Protein AF-A0A1V0TYU1-F1 (afdb_monomer_lite)

Organism: NCBI:txid553510

Sequence (142 aa):
MLHVAHNIASERFDHWNRITGITTAMLSAVVGTTLFASLSASGLTGVRVVAGASSLLTAALSAGQLVWNYPELASRHRAAAVRYATLRRQVELRLANRDQVTETDVDVTSSEWEEIEQSAPQLPIGVRRRARKEITSVPLRA

InterPro domains:
  IPR059224 SLATT domain-containing [NF033632] (2-136)

Structure (mmCIF, N/CA/C/O backbone):
data_AF-A0A1V0TYU1-F1
#
_entry.id   AF-A0A1V0TYU1-F1
#
loop_
_atom_site.group_PDB
_atom_site.id
_atom_site.type_symbol
_atom_site.label_atom_id
_atom_site.label_alt_id
_atom_site.label_comp_id
_atom_site.label_asym_id
_atom_site.label_entity_id
_atom_site.label_seq_id
_atom_site.pdbx_PDB_ins_code
_atom_site.Cartn_x
_atom_site.Cartn_y
_atom_site.Cartn_z
_atom_site.occupancy
_atom_site.B_iso_or_equiv
_atom_site.auth_seq_id
_atom_site.auth_comp_id
_atom_site.auth_asym_id
_atom_site.auth_atom_id
_atom_site.pdbx_PDB_model_num
ATOM 1 N N . MET A 1 1 ? -15.225 -1.863 6.728 1.00 58.78 1 MET A N 1
ATOM 2 C CA . MET A 1 1 ? -14.946 -1.679 5.280 1.00 58.78 1 MET A CA 1
ATOM 3 C C . MET A 1 1 ? -13.522 -1.206 4.993 1.00 58.78 1 MET A C 1
ATOM 5 O O . MET A 1 1 ? -12.909 -1.710 4.059 1.00 58.78 1 MET A O 1
ATOM 9 N N . LEU A 1 2 ? -12.994 -0.264 5.782 1.00 67.56 2 LEU A N 1
ATOM 10 C CA . LEU A 1 2 ? -11.694 0.379 5.546 1.00 67.56 2 LEU A CA 1
ATOM 11 C C . LEU A 1 2 ? -10.512 -0.602 5.522 1.00 67.56 2 LEU A C 1
ATOM 13 O O . LEU A 1 2 ? -9.686 -0.530 4.624 1.00 67.56 2 LEU A O 1
ATOM 17 N N . HIS A 1 3 ? -10.502 -1.609 6.391 1.00 67.94 3 HIS A N 1
ATOM 18 C CA . HIS A 1 3 ? -9.529 -2.706 6.340 1.00 67.94 3 HIS A CA 1
ATOM 19 C C . HIS A 1 3 ? -9.318 -3.382 5.013 1.00 67.94 3 HIS A C 1
ATOM 21 O O . HIS A 1 3 ? -8.189 -3.564 4.576 1.00 67.94 3 HIS A O 1
ATOM 27 N N . VAL A 1 4 ? -10.428 -3.820 4.426 1.00 74.00 4 VAL A N 1
ATOM 28 C CA . VAL A 1 4 ? -10.417 -4.589 3.194 1.00 74.00 4 VAL A CA 1
ATOM 29 C C . VAL A 1 4 ? -9.882 -3.681 2.092 1.00 74.00 4 VAL A C 1
ATOM 31 O O . VAL A 1 4 ? -9.035 -4.093 1.312 1.00 74.00 4 VAL A O 1
ATOM 34 N N . ALA A 1 5 ? -10.261 -2.398 2.108 1.00 71.94 5 ALA A N 1
ATOM 35 C CA . ALA A 1 5 ? -9.707 -1.401 1.201 1.00 71.94 5 ALA A CA 1
ATOM 36 C C . ALA A 1 5 ? -8.196 -1.179 1.393 1.00 71.94 5 ALA A C 1
ATOM 38 O O . ALA A 1 5 ? -7.472 -1.152 0.400 1.00 71.94 5 ALA A O 1
ATOM 39 N N . HIS A 1 6 ? -7.704 -1.063 2.629 1.00 70.12 6 HIS A N 1
ATOM 40 C CA . HIS A 1 6 ? -6.272 -0.916 2.900 1.00 70.12 6 HIS A CA 1
ATOM 41 C C . HIS A 1 6 ? -5.472 -2.183 2.550 1.00 70.12 6 HIS A C 1
ATOM 43 O O . HIS A 1 6 ? -4.381 -2.056 2.001 1.00 70.12 6 HIS A O 1
ATOM 49 N N . ASN A 1 7 ? -6.023 -3.384 2.756 1.00 71.06 7 ASN A N 1
ATOM 50 C CA . ASN A 1 7 ? -5.371 -4.639 2.366 1.00 71.06 7 ASN A CA 1
ATOM 51 C C . ASN A 1 7 ? -5.284 -4.793 0.834 1.00 71.06 7 ASN A C 1
ATOM 53 O O . ASN A 1 7 ? -4.219 -5.072 0.286 1.00 71.06 7 ASN A O 1
ATOM 57 N N . ILE A 1 8 ? -6.375 -4.496 0.116 1.00 75.62 8 ILE A N 1
ATOM 58 C CA . ILE A 1 8 ? -6.379 -4.479 -1.358 1.00 75.62 8 ILE A CA 1
ATOM 59 C C . ILE A 1 8 ? -5.405 -3.417 -1.892 1.00 75.62 8 ILE A C 1
ATOM 61 O O . ILE A 1 8 ? -4.741 -3.637 -2.908 1.00 75.62 8 ILE A O 1
ATOM 65 N N . ALA A 1 9 ? -5.314 -2.252 -1.236 1.00 73.75 9 ALA A N 1
ATOM 66 C CA . ALA A 1 9 ? -4.346 -1.220 -1.601 1.00 73.75 9 ALA A CA 1
ATOM 67 C C . ALA A 1 9 ? -2.909 -1.724 -1.420 1.00 73.75 9 ALA A C 1
ATOM 69 O O . ALA A 1 9 ? -2.111 -1.582 -2.348 1.00 73.75 9 ALA A O 1
ATOM 70 N N . SER A 1 10 ? -2.589 -2.347 -0.278 1.00 73.25 10 SER A N 1
ATOM 71 C CA . SER A 1 10 ? -1.242 -2.863 -0.019 1.00 73.25 10 SER A CA 1
ATOM 72 C C . SER A 1 10 ? -0.835 -3.938 -1.020 1.00 73.25 10 SER A C 1
ATOM 74 O O . SER A 1 10 ? 0.252 -3.849 -1.577 1.00 73.25 10 SER A O 1
ATOM 76 N N . GLU A 1 11 ? -1.718 -4.891 -1.331 1.00 74.19 11 GLU A N 1
ATOM 77 C CA . GLU A 1 11 ? -1.430 -5.947 -2.313 1.00 74.19 11 GLU A CA 1
ATOM 78 C C . GLU A 1 11 ? -1.197 -5.373 -3.713 1.00 74.19 11 GLU A C 1
ATOM 80 O O . GLU A 1 11 ? -0.317 -5.816 -4.449 1.00 74.19 11 GLU A O 1
ATOM 85 N N . ARG A 1 12 ? -1.963 -4.343 -4.088 1.00 73.38 12 ARG A N 1
ATOM 86 C CA . ARG A 1 12 ? -1.808 -3.691 -5.387 1.00 73.38 12 ARG A CA 1
ATOM 87 C C . ARG A 1 12 ? -0.488 -2.935 -5.488 1.00 73.38 12 ARG A C 1
ATOM 89 O O . ARG A 1 12 ? 0.180 -3.062 -6.510 1.00 73.38 12 ARG A O 1
ATOM 96 N N . PHE A 1 13 ? -0.114 -2.156 -4.476 1.00 73.50 13 PHE A N 1
ATOM 97 C CA . PHE A 1 13 ? 1.161 -1.434 -4.493 1.00 73.50 13 PHE A CA 1
ATOM 98 C C . PHE A 1 13 ? 2.364 -2.375 -4.387 1.00 73.50 13 PHE A C 1
ATOM 100 O O . PHE A 1 13 ? 3.351 -2.147 -5.081 1.00 73.50 13 PHE A O 1
ATOM 107 N N . ASP A 1 14 ? 2.260 -3.471 -3.633 1.00 69.62 14 ASP A N 1
ATOM 108 C CA . ASP A 1 14 ? 3.288 -4.517 -3.590 1.00 69.62 14 ASP A CA 1
ATOM 109 C C . ASP A 1 14 ? 3.461 -5.207 -4.955 1.00 69.62 14 ASP A C 1
ATOM 111 O O . ASP A 1 14 ? 4.575 -5.398 -5.443 1.00 69.62 14 ASP A O 1
ATOM 115 N N . HIS A 1 15 ? 2.354 -5.481 -5.650 1.00 70.62 15 HIS A N 1
ATOM 116 C CA . HIS A 1 15 ? 2.391 -6.018 -7.007 1.00 70.62 15 HIS A CA 1
ATOM 117 C C . HIS A 1 15 ? 3.079 -5.061 -7.994 1.00 70.62 15 HIS A C 1
ATOM 119 O O . HIS A 1 15 ? 3.921 -5.493 -8.782 1.00 70.62 15 HIS A O 1
ATOM 125 N N . TRP A 1 16 ? 2.775 -3.760 -7.929 1.00 73.38 16 TRP A N 1
ATOM 126 C CA . TRP A 1 16 ? 3.446 -2.747 -8.752 1.00 73.38 16 TRP A CA 1
ATOM 127 C C . TRP A 1 16 ? 4.925 -2.594 -8.402 1.00 73.38 16 TRP A C 1
ATOM 129 O O . TRP A 1 16 ? 5.748 -2.506 -9.313 1.00 73.38 16 TRP A O 1
ATOM 139 N N . ASN A 1 17 ? 5.287 -2.631 -7.119 1.00 70.19 17 ASN A N 1
ATOM 140 C CA . ASN A 1 17 ? 6.681 -2.651 -6.683 1.00 70.19 17 ASN A CA 1
ATOM 141 C C . ASN A 1 17 ? 7.433 -3.845 -7.287 1.00 70.19 17 ASN A C 1
ATOM 143 O O . ASN A 1 17 ? 8.504 -3.691 -7.867 1.00 70.19 17 ASN A O 1
ATOM 147 N N . ARG A 1 18 ? 6.838 -5.041 -7.225 1.00 65.25 18 ARG A N 1
ATOM 148 C CA . ARG A 1 18 ? 7.456 -6.256 -7.761 1.00 65.25 18 ARG A CA 1
ATOM 149 C C . ARG A 1 18 ? 7.585 -6.214 -9.283 1.00 65.25 18 ARG A C 1
AT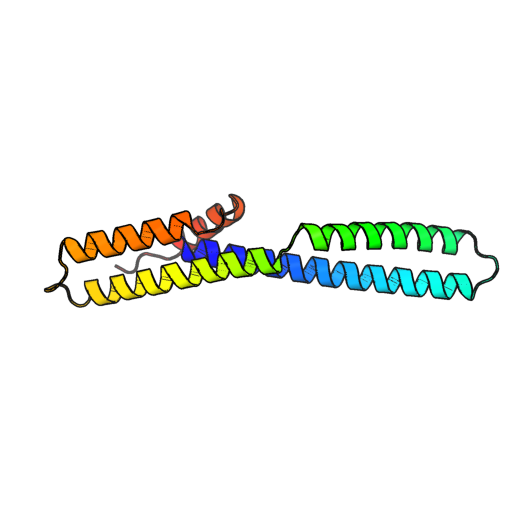OM 151 O O . ARG A 1 18 ? 8.634 -6.571 -9.807 1.00 65.25 18 ARG A O 1
ATOM 158 N N . ILE A 1 19 ? 6.553 -5.752 -9.993 1.00 73.50 19 ILE A N 1
ATOM 159 C CA . ILE A 1 19 ? 6.590 -5.615 -11.457 1.00 73.50 19 ILE A CA 1
ATOM 160 C C . ILE A 1 19 ? 7.643 -4.599 -11.878 1.00 73.50 19 ILE A C 1
ATOM 162 O O . ILE A 1 19 ? 8.459 -4.901 -12.746 1.00 73.50 19 ILE A O 1
ATOM 166 N N . THR A 1 20 ? 7.641 -3.409 -11.278 1.00 74.06 20 THR A N 1
ATOM 167 C CA . THR A 1 20 ? 8.613 -2.365 -11.624 1.00 74.06 20 THR A CA 1
ATOM 168 C C . THR A 1 20 ? 10.029 -2.828 -11.295 1.00 74.06 20 THR A C 1
ATOM 170 O O . THR A 1 20 ? 10.903 -2.711 -12.145 1.00 74.06 20 THR A O 1
ATOM 173 N N . GLY A 1 21 ? 10.241 -3.456 -10.133 1.00 66.56 21 GLY A N 1
ATOM 174 C CA . GLY A 1 21 ? 11.505 -4.089 -9.741 1.00 66.56 21 GLY A CA 1
ATOM 175 C C . GLY A 1 21 ? 12.026 -5.089 -10.774 1.00 66.56 21 GLY A C 1
ATOM 176 O O . GLY A 1 21 ? 13.144 -4.945 -11.266 1.00 66.56 21 GLY A O 1
ATOM 177 N N . ILE A 1 22 ? 11.196 -6.067 -11.153 1.00 67.25 22 ILE A N 1
ATOM 178 C CA . ILE A 1 22 ? 11.551 -7.091 -12.150 1.00 67.25 22 ILE A CA 1
ATOM 179 C C . ILE A 1 22 ? 11.814 -6.456 -13.522 1.00 67.25 22 ILE A C 1
ATOM 181 O O . ILE A 1 22 ? 12.778 -6.818 -14.192 1.00 67.25 22 ILE A O 1
ATOM 185 N N . THR A 1 23 ? 10.994 -5.488 -13.932 1.00 71.31 23 THR A N 1
ATOM 186 C CA . THR A 1 23 ? 11.117 -4.824 -15.239 1.00 71.31 23 THR A CA 1
ATOM 187 C C . THR A 1 23 ? 12.419 -4.033 -15.334 1.00 71.31 23 THR A C 1
ATOM 189 O O . THR A 1 23 ? 13.149 -4.175 -16.314 1.00 71.31 23 THR A O 1
ATOM 192 N N . THR A 1 24 ? 12.765 -3.262 -14.300 1.00 73.44 24 THR A N 1
ATOM 193 C CA . THR A 1 24 ? 14.036 -2.530 -14.259 1.00 73.44 24 THR A CA 1
ATOM 194 C C . THR A 1 24 ? 15.234 -3.475 -14.214 1.00 73.44 24 THR A C 1
ATOM 196 O O . THR A 1 24 ? 16.235 -3.210 -14.881 1.00 73.44 24 THR A O 1
ATOM 199 N N . ALA A 1 25 ? 15.145 -4.598 -13.491 1.00 66.88 25 ALA A N 1
ATOM 200 C CA . ALA A 1 25 ? 16.205 -5.605 -13.466 1.00 66.88 25 ALA A CA 1
ATOM 201 C C . ALA A 1 25 ? 16.413 -6.254 -14.847 1.00 66.88 25 ALA A C 1
ATOM 203 O O . ALA A 1 25 ? 17.551 -6.358 -15.305 1.00 66.88 25 ALA A O 1
ATOM 204 N N . MET A 1 26 ? 15.332 -6.618 -15.550 1.00 69.31 26 MET A N 1
ATOM 205 C CA . MET A 1 26 ? 15.420 -7.144 -16.918 1.00 69.31 26 MET A CA 1
ATOM 206 C C . MET A 1 26 ? 16.009 -6.118 -17.887 1.00 69.31 26 MET A C 1
ATOM 208 O O . MET A 1 26 ? 16.926 -6.449 -18.634 1.00 69.31 26 MET A O 1
ATOM 212 N N . LEU A 1 27 ? 15.529 -4.872 -17.866 1.00 71.19 27 LEU A N 1
ATOM 213 C CA . LEU A 1 27 ? 16.049 -3.812 -18.733 1.00 71.19 27 LEU A CA 1
ATOM 214 C C . LEU A 1 27 ? 17.522 -3.504 -18.431 1.00 71.19 27 LEU A C 1
ATOM 216 O O . LEU A 1 27 ? 18.311 -3.342 -19.358 1.00 71.19 27 LEU A O 1
ATOM 220 N N . SER A 1 28 ? 17.931 -3.509 -17.159 1.00 66.62 28 SER A N 1
ATOM 221 C CA . SER A 1 28 ? 19.340 -3.364 -16.767 1.00 66.62 28 SER A CA 1
ATOM 222 C C . SER A 1 28 ? 20.206 -4.507 -17.290 1.00 66.62 28 SER A C 1
ATOM 224 O O . SER A 1 28 ? 21.298 -4.252 -17.793 1.00 66.62 28 SER A O 1
ATOM 226 N N . ALA A 1 29 ? 19.718 -5.750 -17.221 1.00 66.31 29 ALA A N 1
ATOM 227 C CA . ALA A 1 29 ? 20.422 -6.906 -17.767 1.00 66.31 29 ALA A CA 1
ATOM 228 C C . ALA A 1 29 ? 20.572 -6.798 -19.292 1.00 66.31 29 ALA A C 1
ATOM 230 O O . ALA A 1 29 ? 21.683 -6.918 -19.799 1.00 66.31 29 ALA A O 1
ATOM 231 N N . VAL A 1 30 ? 19.492 -6.471 -20.014 1.00 68.12 30 VAL A N 1
ATOM 232 C CA . VAL A 1 30 ? 19.525 -6.256 -21.472 1.00 68.12 30 VAL A CA 1
ATOM 233 C C . VAL A 1 30 ? 20.517 -5.153 -21.837 1.00 68.12 30 VAL A C 1
ATOM 235 O O . VAL A 1 30 ? 21.345 -5.336 -22.728 1.00 68.12 30 VAL A O 1
ATOM 238 N N . VAL A 1 31 ? 20.491 -4.028 -21.123 1.00 73.00 31 VAL A N 1
ATOM 239 C CA . VAL A 1 31 ? 21.434 -2.921 -21.316 1.00 73.00 31 VAL A CA 1
ATOM 240 C C . VAL A 1 31 ? 22.873 -3.347 -21.073 1.00 73.00 31 VAL A C 1
ATOM 242 O O . VAL A 1 31 ? 23.727 -3.086 -21.918 1.00 73.00 31 VAL A O 1
ATOM 245 N N . GLY A 1 32 ? 23.146 -4.003 -19.944 1.00 61.06 32 GLY A N 1
ATOM 246 C CA . GLY A 1 32 ? 24.481 -4.473 -19.582 1.00 61.06 32 GLY A CA 1
ATOM 247 C C . GLY A 1 32 ? 25.031 -5.452 -20.615 1.00 61.06 32 GLY A C 1
ATOM 248 O O . GLY A 1 32 ? 26.160 -5.288 -21.076 1.00 61.06 32 GLY A O 1
ATOM 249 N N . THR A 1 33 ? 24.209 -6.406 -21.061 1.00 63.66 33 THR A N 1
ATOM 250 C CA . THR A 1 33 ? 24.562 -7.345 -22.132 1.00 63.66 33 THR A CA 1
ATOM 251 C C . THR A 1 33 ? 24.810 -6.626 -23.455 1.00 63.66 33 THR A C 1
ATOM 253 O O . THR A 1 33 ? 25.778 -6.947 -24.139 1.00 63.66 33 THR A O 1
ATOM 256 N N . THR A 1 34 ? 24.000 -5.625 -23.812 1.00 63.41 34 THR A N 1
ATOM 257 C CA . THR A 1 34 ? 24.168 -4.890 -25.078 1.00 63.41 34 THR A CA 1
ATOM 258 C C . THR A 1 34 ? 25.416 -3.999 -25.056 1.00 63.41 34 THR A C 1
ATOM 260 O O . THR A 1 34 ? 26.143 -3.944 -26.045 1.00 63.41 34 THR A O 1
ATOM 263 N N . LEU A 1 35 ? 25.719 -3.343 -23.929 1.00 64.06 35 LEU A N 1
A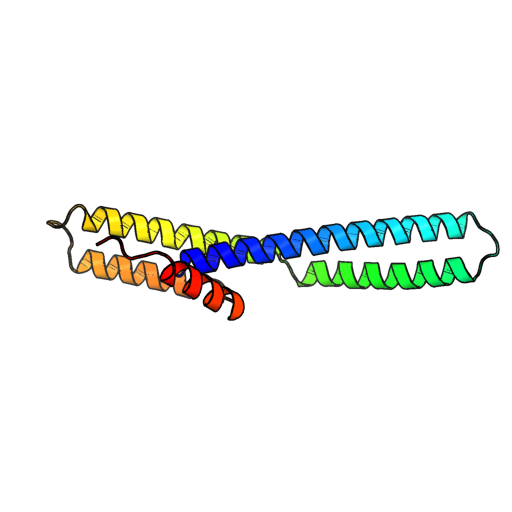TOM 264 C CA . LEU A 1 35 ? 26.960 -2.584 -23.736 1.00 64.06 35 LEU A CA 1
ATOM 265 C C . LEU A 1 35 ? 28.189 -3.495 -23.815 1.00 64.06 35 LEU A C 1
ATOM 267 O O . LEU A 1 35 ? 29.132 -3.173 -24.535 1.00 64.06 35 LEU A O 1
ATOM 271 N N . PHE A 1 36 ? 28.161 -4.644 -23.135 1.00 63.72 36 PHE A N 1
ATOM 272 C CA . PHE A 1 36 ? 29.249 -5.623 -23.179 1.00 63.72 36 PHE A CA 1
ATOM 273 C C . PHE A 1 36 ? 29.451 -6.178 -24.596 1.00 63.72 36 PHE A C 1
ATOM 275 O O . PHE A 1 36 ? 30.563 -6.146 -25.117 1.00 63.72 36 PHE A O 1
ATOM 282 N N . ALA A 1 37 ? 28.367 -6.574 -25.272 1.00 60.47 37 ALA A N 1
ATOM 283 C CA . ALA A 1 37 ? 28.404 -7.029 -26.660 1.00 60.47 37 ALA A CA 1
ATOM 284 C C . ALA A 1 37 ? 28.913 -5.938 -27.616 1.00 60.47 37 ALA A C 1
ATOM 286 O O . ALA A 1 37 ? 29.676 -6.236 -28.531 1.00 60.47 37 ALA A O 1
ATOM 287 N N . SER A 1 38 ? 28.546 -4.670 -27.394 1.00 61.00 38 SER A N 1
ATOM 288 C CA . SER A 1 38 ? 29.038 -3.540 -28.188 1.00 61.00 38 SER A CA 1
ATOM 289 C C . SER A 1 38 ? 30.514 -3.225 -27.941 1.00 61.00 38 SER A C 1
ATOM 291 O O . SER A 1 38 ? 31.153 -2.696 -28.848 1.00 61.00 38 SER A O 1
ATOM 293 N N . LEU A 1 39 ? 31.054 -3.495 -26.748 1.00 60.59 39 LEU A N 1
ATOM 294 C CA . LEU A 1 39 ? 32.492 -3.382 -26.484 1.00 60.59 39 LEU A CA 1
ATOM 295 C C . LEU A 1 39 ? 33.269 -4.518 -27.158 1.00 60.59 39 LEU A C 1
ATOM 297 O O . LEU A 1 39 ? 34.371 -4.292 -27.650 1.00 60.59 39 LEU A O 1
ATOM 301 N N . SER A 1 40 ? 32.694 -5.723 -27.213 1.00 59.62 40 SER A N 1
ATOM 302 C CA . SE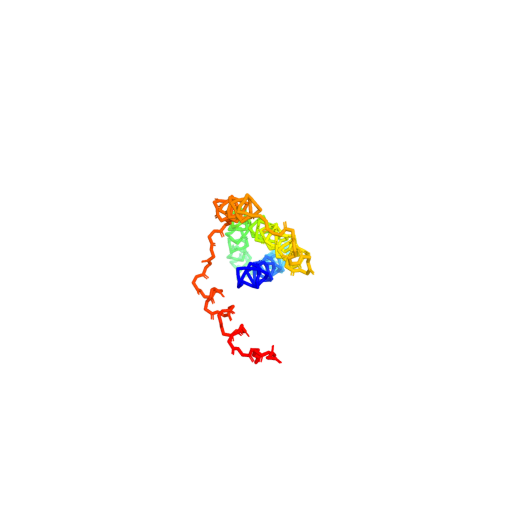R A 1 40 ? 33.297 -6.871 -27.897 1.00 59.62 40 SER A CA 1
ATOM 303 C C . SER A 1 40 ? 33.187 -6.791 -29.427 1.00 59.62 40 SER A C 1
ATOM 305 O O . SER A 1 40 ? 34.059 -7.296 -30.130 1.00 59.62 40 SER A O 1
ATOM 307 N N . ALA A 1 41 ? 32.144 -6.148 -29.963 1.00 57.78 41 ALA A N 1
ATOM 308 C CA . ALA A 1 41 ? 31.902 -6.024 -31.399 1.00 57.78 41 ALA A CA 1
ATOM 309 C C . ALA A 1 41 ? 32.397 -4.674 -31.945 1.00 57.78 41 ALA A C 1
ATOM 311 O O . ALA A 1 41 ? 31.683 -3.669 -31.954 1.00 57.78 41 ALA A O 1
ATOM 312 N N . SER A 1 42 ? 33.622 -4.655 -32.467 1.00 51.94 42 SER A N 1
ATOM 313 C CA . SER A 1 42 ? 34.149 -3.503 -33.206 1.00 51.94 42 SER A CA 1
ATOM 314 C C . SER A 1 42 ? 33.475 -3.408 -34.586 1.00 51.94 42 SER A C 1
ATOM 316 O O . SER A 1 42 ? 33.886 -4.098 -35.512 1.00 51.94 42 SER A O 1
ATOM 318 N N . GLY A 1 43 ? 32.433 -2.574 -34.735 1.00 57.62 43 GLY A N 1
ATOM 319 C CA . GLY A 1 43 ? 31.953 -2.130 -36.061 1.00 57.62 43 GLY A CA 1
ATOM 320 C C . GLY A 1 43 ? 30.441 -2.066 -36.323 1.00 57.62 43 GLY A C 1
ATOM 321 O O . GLY A 1 43 ? 30.048 -1.595 -37.385 1.00 57.62 43 GLY A O 1
ATOM 322 N N . LEU A 1 44 ? 29.565 -2.487 -35.403 1.00 60.62 44 LEU A N 1
ATOM 323 C CA . LEU A 1 44 ? 28.111 -2.518 -35.656 1.00 60.62 44 LEU A CA 1
ATOM 324 C C . LEU A 1 44 ? 27.378 -1.332 -35.007 1.00 60.62 44 LEU A C 1
ATOM 326 O O . LEU A 1 44 ? 26.876 -1.416 -33.886 1.00 60.62 44 LEU A O 1
ATOM 330 N N . THR A 1 45 ? 27.272 -0.223 -35.744 1.00 65.12 45 THR A N 1
ATOM 331 C CA . THR A 1 45 ? 26.610 1.030 -35.322 1.00 65.12 45 THR A CA 1
ATOM 332 C C . THR A 1 45 ? 25.177 0.819 -34.811 1.00 65.12 45 THR A C 1
ATOM 334 O O . THR A 1 45 ? 24.766 1.472 -33.854 1.00 65.12 45 THR A O 1
ATOM 337 N N . GLY A 1 46 ? 24.431 -0.139 -35.378 1.00 66.81 46 GLY A N 1
ATOM 338 C CA . GLY A 1 46 ? 23.062 -0.460 -34.952 1.00 66.81 46 GLY A CA 1
ATOM 339 C C . GLY A 1 46 ? 22.963 -1.013 -33.524 1.00 66.81 46 GLY A C 1
ATOM 340 O O . GLY A 1 46 ? 22.066 -0.628 -32.778 1.00 66.81 46 GLY A O 1
ATOM 341 N N . VAL A 1 47 ? 23.925 -1.841 -33.099 1.00 65.56 47 VAL A N 1
ATOM 342 C CA . VAL A 1 47 ? 23.961 -2.404 -31.734 1.00 65.56 47 VAL A CA 1
ATOM 343 C C . VAL A 1 47 ? 24.219 -1.301 -30.706 1.00 65.56 47 VAL A C 1
ATOM 345 O O . VAL A 1 47 ? 23.615 -1.286 -29.636 1.00 65.56 47 VAL A O 1
ATOM 348 N N . ARG A 1 48 ? 25.052 -0.319 -31.061 1.00 67.25 48 ARG A N 1
ATOM 349 C CA . ARG A 1 48 ? 25.410 0.818 -30.201 1.00 67.25 48 ARG A CA 1
ATOM 350 C C . ARG A 1 48 ? 24.223 1.753 -29.936 1.00 67.25 48 ARG A C 1
ATOM 352 O O . ARG A 1 48 ? 24.052 2.222 -28.814 1.00 67.25 48 ARG A O 1
ATOM 359 N N . VAL A 1 49 ? 23.379 1.981 -30.946 1.00 68.50 49 VAL A N 1
ATOM 360 C CA . VAL A 1 49 ? 22.159 2.804 -30.826 1.00 68.50 49 VAL A CA 1
ATOM 361 C C . VAL A 1 49 ? 21.111 2.118 -29.946 1.00 68.50 49 VAL A C 1
ATOM 363 O O . VAL A 1 49 ? 20.546 2.757 -29.059 1.00 68.50 49 VAL A O 1
ATOM 366 N N . VAL A 1 50 ? 20.895 0.810 -30.128 1.00 70.06 50 VAL A N 1
ATOM 367 C CA . VAL A 1 50 ? 19.960 0.035 -29.291 1.00 70.06 50 VAL A CA 1
ATOM 368 C C . VAL A 1 50 ? 20.447 -0.043 -27.841 1.00 70.06 50 VAL A C 1
ATOM 370 O O . VAL A 1 50 ? 19.640 0.116 -26.923 1.00 70.06 50 VAL A O 1
ATOM 373 N N . ALA A 1 51 ? 21.758 -0.205 -27.621 1.00 69.06 51 ALA A N 1
ATOM 374 C CA . ALA A 1 51 ? 22.360 -0.167 -26.288 1.00 69.06 51 ALA A CA 1
ATOM 375 C C . ALA A 1 51 ? 22.087 1.171 -25.588 1.00 69.06 51 ALA A C 1
ATOM 377 O O . ALA A 1 51 ? 21.565 1.184 -24.477 1.00 69.06 51 ALA A O 1
ATOM 378 N N . GLY A 1 52 ? 22.377 2.291 -26.263 1.00 65.94 52 GLY A N 1
ATOM 379 C CA . GLY A 1 52 ? 22.190 3.634 -25.709 1.00 65.94 52 GLY A CA 1
ATOM 380 C C . GLY A 1 52 ? 20.728 3.965 -25.394 1.00 65.94 52 GLY A C 1
ATOM 381 O O . GLY A 1 52 ? 20.436 4.476 -24.313 1.00 65.94 52 GLY A O 1
ATOM 382 N N . ALA A 1 53 ? 19.796 3.621 -26.291 1.00 67.50 53 ALA A N 1
ATOM 383 C CA . ALA A 1 53 ? 18.363 3.824 -26.061 1.00 67.50 53 ALA A CA 1
ATOM 384 C C . ALA A 1 53 ? 17.852 2.992 -24.874 1.00 67.50 53 ALA A C 1
ATOM 386 O O . ALA A 1 53 ? 17.105 3.491 -24.030 1.00 67.50 53 ALA A O 1
ATOM 387 N N . SER A 1 54 ? 18.310 1.742 -24.770 1.00 66.56 54 SER A N 1
ATOM 388 C CA . SER A 1 54 ? 17.965 0.866 -23.653 1.00 66.56 54 SER A CA 1
ATOM 389 C C . SER A 1 54 ? 18.551 1.400 -22.338 1.00 66.56 54 SER A C 1
ATOM 391 O O . SER A 1 54 ? 17.850 1.406 -21.331 1.00 66.56 54 SER A O 1
ATOM 393 N N . SER A 1 55 ? 19.793 1.914 -22.329 1.00 67.00 55 SER A N 1
ATOM 394 C CA . SER A 1 55 ? 20.411 2.515 -21.133 1.00 67.00 55 SER A CA 1
ATOM 395 C C . SER A 1 55 ? 19.623 3.712 -20.620 1.00 67.00 55 SER A C 1
ATOM 397 O O . SER A 1 55 ? 19.427 3.836 -19.412 1.00 67.00 55 SER A O 1
ATOM 399 N N . LEU A 1 56 ? 19.146 4.570 -21.526 1.00 70.00 56 LEU A N 1
ATOM 400 C CA . LEU A 1 56 ? 18.347 5.739 -21.169 1.00 70.00 56 LEU A CA 1
ATOM 401 C C . LEU A 1 56 ? 16.987 5.336 -20.584 1.00 70.00 56 LEU A C 1
ATOM 403 O O . LEU A 1 56 ? 16.568 5.900 -19.575 1.00 70.00 56 LEU A O 1
ATOM 407 N N . LEU A 1 57 ? 16.329 4.329 -21.170 1.00 68.00 57 LEU A N 1
ATOM 408 C CA . LEU A 1 57 ? 15.087 3.769 -20.632 1.00 68.00 57 LEU A CA 1
ATOM 409 C C . LEU A 1 57 ? 15.303 3.171 -19.238 1.00 68.00 57 LEU A C 1
ATOM 411 O O . LEU A 1 57 ? 14.563 3.501 -18.315 1.00 68.00 57 LEU A O 1
ATOM 415 N N . THR A 1 58 ? 16.343 2.356 -19.055 1.00 73.88 58 THR A N 1
ATOM 416 C CA . THR A 1 58 ? 16.695 1.791 -17.747 1.00 73.88 58 THR A CA 1
ATOM 417 C C . THR A 1 58 ? 16.968 2.883 -16.717 1.00 73.88 58 THR A C 1
ATOM 419 O O . THR A 1 58 ? 16.446 2.814 -15.609 1.00 73.88 58 THR A O 1
ATOM 422 N N . ALA A 1 59 ? 17.738 3.915 -17.070 1.00 70.00 59 ALA A N 1
ATOM 423 C CA . ALA A 1 59 ? 18.033 5.026 -16.168 1.00 70.00 59 ALA A CA 1
ATOM 424 C C . ALA A 1 59 ? 16.765 5.804 -15.777 1.00 70.00 59 ALA A C 1
ATOM 426 O O . ALA A 1 59 ? 16.580 6.118 -14.601 1.00 70.00 59 ALA A O 1
ATOM 427 N N . ALA A 1 60 ? 15.863 6.060 -16.730 1.00 65.88 60 ALA A N 1
ATOM 428 C CA . ALA A 1 60 ? 14.586 6.719 -16.469 1.00 65.88 60 ALA A CA 1
ATOM 429 C C . ALA A 1 60 ? 13.671 5.879 -15.560 1.00 65.88 60 ALA A C 1
ATOM 431 O O . ALA A 1 60 ? 13.068 6.416 -14.631 1.00 65.88 60 ALA A O 1
ATOM 432 N N . LEU A 1 61 ? 13.600 4.560 -15.778 1.00 66.44 61 LEU A N 1
ATOM 433 C CA . LEU A 1 61 ? 12.825 3.655 -14.924 1.00 66.44 61 LEU A CA 1
ATOM 434 C C . LEU A 1 61 ? 13.420 3.546 -13.513 1.00 66.44 61 LEU A C 1
ATOM 436 O O . LEU A 1 61 ? 12.669 3.617 -12.541 1.00 66.44 61 LEU A O 1
ATOM 440 N N . SER A 1 62 ? 14.745 3.442 -13.384 1.00 66.50 62 SER A N 1
ATOM 441 C CA . SER A 1 62 ? 15.442 3.441 -12.089 1.00 66.50 62 SER A CA 1
ATOM 442 C C . SER A 1 62 ? 15.236 4.750 -11.321 1.00 66.50 62 SER A C 1
ATOM 444 O O . SER A 1 62 ? 14.973 4.728 -10.120 1.00 66.50 62 SER A O 1
ATOM 446 N N . ALA A 1 63 ? 15.291 5.898 -12.002 1.00 65.06 63 ALA A N 1
ATOM 447 C CA . ALA A 1 63 ? 14.984 7.189 -11.387 1.00 65.06 63 ALA A CA 1
ATOM 448 C C . ALA A 1 63 ? 13.516 7.265 -10.930 1.00 65.06 63 ALA A C 1
ATOM 450 O O . ALA A 1 63 ? 13.235 7.740 -9.831 1.00 65.06 63 ALA A O 1
ATOM 451 N N . GLY A 1 64 ? 12.584 6.726 -11.724 1.00 62.97 64 GLY A N 1
ATOM 452 C CA . GLY A 1 64 ? 11.178 6.602 -11.335 1.00 62.97 64 GLY A CA 1
ATOM 453 C C . GLY A 1 64 ? 10.977 5.738 -10.084 1.00 62.97 64 GLY A C 1
ATOM 454 O O . GLY A 1 64 ? 10.199 6.102 -9.203 1.00 62.97 64 GLY A O 1
ATOM 455 N N . GLN A 1 65 ? 11.712 4.629 -9.954 1.00 63.38 65 GLN A N 1
ATOM 456 C CA . GLN A 1 65 ? 11.646 3.762 -8.769 1.00 63.38 65 GLN A CA 1
ATOM 457 C C . GLN A 1 65 ? 12.043 4.479 -7.476 1.00 63.38 65 GLN A C 1
ATOM 459 O O . GLN A 1 65 ? 11.437 4.220 -6.437 1.00 63.38 65 GLN A O 1
ATOM 464 N N . LEU A 1 66 ? 13.002 5.408 -7.542 1.00 61.88 66 LEU A N 1
ATOM 465 C CA . LEU A 1 66 ? 13.417 6.202 -6.386 1.00 61.88 66 LEU A CA 1
ATOM 466 C C . LEU A 1 66 ? 12.312 7.168 -5.923 1.00 61.88 66 LEU A C 1
ATOM 468 O O . LEU A 1 66 ? 12.145 7.391 -4.728 1.00 61.88 66 LEU A O 1
ATOM 472 N N . VAL A 1 67 ? 11.534 7.713 -6.863 1.00 58.84 67 VAL A N 1
ATOM 473 C CA . VAL A 1 67 ? 10.462 8.680 -6.573 1.00 58.84 67 VAL A CA 1
ATOM 474 C C . VAL A 1 67 ? 9.182 7.990 -6.095 1.00 58.84 67 VAL A C 1
ATOM 476 O O . VAL A 1 67 ? 8.461 8.541 -5.265 1.00 58.84 67 VAL A O 1
ATOM 479 N N . TRP A 1 68 ? 8.877 6.789 -6.595 1.00 63.94 68 TRP A N 1
ATOM 480 C CA . TRP A 1 68 ? 7.580 6.164 -6.328 1.00 63.94 68 TRP A CA 1
ATOM 481 C C . TRP A 1 68 ? 7.442 5.475 -4.968 1.00 63.94 68 TRP A C 1
ATOM 483 O O . TRP A 1 68 ? 6.307 5.305 -4.528 1.00 63.94 68 TRP A O 1
ATOM 493 N N . ASN A 1 69 ? 8.546 5.088 -4.314 1.00 69.19 69 ASN A N 1
ATOM 494 C CA . ASN A 1 69 ? 8.599 4.473 -2.975 1.00 69.19 69 ASN A CA 1
ATOM 495 C C . ASN A 1 69 ? 7.387 3.565 -2.634 1.00 69.19 69 ASN A C 1
ATOM 497 O O . ASN A 1 69 ? 6.783 3.626 -1.558 1.00 69.19 69 ASN A O 1
ATOM 501 N N . TYR A 1 70 ? 7.017 2.702 -3.587 1.00 69.69 70 TYR A N 1
ATOM 502 C CA . TYR A 1 70 ? 5.915 1.755 -3.454 1.00 69.69 70 TYR A CA 1
ATOM 503 C C . TYR A 1 70 ? 5.992 0.838 -2.220 1.00 69.69 70 TYR A C 1
ATOM 505 O O . TYR A 1 70 ? 4.924 0.574 -1.659 1.00 69.69 70 TYR A O 1
ATOM 513 N N . PRO A 1 71 ? 7.169 0.354 -1.756 1.00 69.56 71 PRO A N 1
ATOM 514 C CA . PRO A 1 71 ? 7.213 -0.495 -0.567 1.00 69.56 71 PRO A CA 1
ATOM 515 C C . PRO A 1 71 ? 6.801 0.268 0.694 1.00 69.56 71 PRO A C 1
ATOM 517 O O . PRO A 1 71 ? 6.101 -0.286 1.541 1.00 69.56 71 PRO A O 1
ATOM 520 N N . GLU A 1 72 ? 7.153 1.549 0.803 1.00 75.50 72 GLU A N 1
ATOM 521 C CA . GLU A 1 72 ? 6.734 2.366 1.936 1.00 75.50 72 GLU A CA 1
ATOM 522 C C . GLU A 1 72 ? 5.248 2.726 1.872 1.00 75.50 72 GLU A C 1
ATOM 524 O O . GLU A 1 72 ? 4.549 2.722 2.885 1.00 75.50 72 GLU A O 1
ATOM 529 N N . LEU A 1 73 ? 4.711 2.964 0.676 1.00 78.62 73 LEU A N 1
ATOM 530 C CA . LEU A 1 73 ? 3.273 3.163 0.531 1.00 78.62 73 LEU A CA 1
ATOM 531 C C . LEU A 1 73 ? 2.492 1.890 0.909 1.00 78.62 73 LEU A C 1
ATOM 533 O O . LEU A 1 73 ? 1.497 1.961 1.635 1.00 78.62 73 LEU A O 1
ATOM 537 N N . ALA A 1 74 ? 2.964 0.717 0.477 1.00 73.50 74 ALA A N 1
ATOM 538 C CA . ALA A 1 74 ? 2.374 -0.569 0.839 1.00 73.50 74 ALA A CA 1
ATOM 539 C C . ALA A 1 74 ? 2.454 -0.835 2.352 1.00 73.50 74 ALA A C 1
ATOM 541 O O . ALA A 1 74 ? 1.464 -1.276 2.944 1.00 73.50 74 ALA A O 1
ATOM 542 N N . SER A 1 75 ? 3.586 -0.523 2.996 1.00 77.56 75 SER A N 1
ATOM 543 C CA . SER A 1 75 ? 3.754 -0.691 4.443 1.00 77.56 75 SER A CA 1
ATOM 544 C C . SER A 1 75 ? 2.813 0.219 5.239 1.00 77.56 75 SER A C 1
ATOM 546 O O . SER A 1 75 ? 2.186 -0.251 6.189 1.00 77.56 75 SER A O 1
ATOM 548 N N . ARG A 1 76 ? 2.609 1.471 4.806 1.00 82.88 76 ARG A N 1
ATOM 549 C CA . ARG A 1 76 ? 1.646 2.404 5.422 1.00 82.88 76 ARG A CA 1
ATOM 550 C C . ARG A 1 76 ? 0.204 1.911 5.309 1.00 82.88 76 ARG A C 1
ATOM 552 O O . ARG A 1 76 ? -0.532 1.942 6.295 1.00 82.88 76 ARG A O 1
ATOM 559 N N . HIS A 1 77 ? -0.208 1.401 4.144 1.00 85.19 77 HIS A N 1
ATOM 560 C CA . HIS A 1 77 ? -1.539 0.798 4.007 1.00 85.19 77 HIS A CA 1
ATOM 561 C C . HIS A 1 77 ? -1.685 -0.463 4.875 1.00 85.19 77 HIS A C 1
ATOM 563 O O . HIS A 1 77 ? -2.718 -0.626 5.523 1.00 85.19 77 HIS A O 1
ATOM 569 N N . ARG A 1 78 ? -0.655 -1.319 4.957 1.00 79.94 78 ARG A N 1
ATOM 570 C CA . ARG A 1 78 ? -0.662 -2.509 5.824 1.00 79.94 78 ARG A CA 1
ATOM 571 C C . ARG A 1 78 ? -0.756 -2.140 7.306 1.00 79.94 78 ARG A C 1
ATOM 573 O O . ARG A 1 78 ? -1.523 -2.765 8.029 1.00 79.94 78 ARG A O 1
ATOM 580 N N . ALA A 1 79 ? -0.034 -1.114 7.749 1.00 87.69 79 ALA A N 1
ATOM 581 C CA . ALA A 1 79 ? -0.102 -0.617 9.121 1.00 87.69 79 ALA A CA 1
ATOM 582 C C . ALA A 1 79 ? -1.520 -0.136 9.474 1.00 87.69 79 ALA A C 1
ATOM 584 O O . ALA A 1 79 ? -2.088 -0.582 10.471 1.00 87.69 79 ALA A O 1
ATOM 585 N N . ALA A 1 80 ? -2.144 0.675 8.610 1.00 86.94 80 ALA A N 1
ATOM 586 C CA . ALA A 1 80 ? -3.538 1.093 8.782 1.00 86.94 80 ALA A CA 1
ATOM 587 C C . ALA A 1 80 ? -4.502 -0.112 8.817 1.00 86.94 80 ALA A C 1
ATOM 589 O O . ALA A 1 80 ? -5.382 -0.192 9.676 1.00 86.94 80 ALA A O 1
ATOM 590 N N . ALA A 1 81 ? -4.294 -1.102 7.941 1.00 83.62 81 ALA A N 1
ATOM 591 C CA . ALA A 1 81 ? -5.068 -2.341 7.928 1.00 83.62 81 ALA A CA 1
ATOM 592 C C . ALA A 1 81 ? -4.862 -3.228 9.167 1.00 83.62 81 ALA A C 1
ATOM 594 O O . ALA A 1 81 ? -5.696 -4.088 9.408 1.00 83.62 81 ALA A O 1
ATOM 595 N N . VAL A 1 82 ? -3.795 -3.073 9.949 1.00 88.81 82 VAL A N 1
ATOM 596 C CA . VAL A 1 82 ? -3.652 -3.769 11.239 1.00 88.81 82 VAL A CA 1
ATOM 597 C C . VAL A 1 82 ? -4.355 -2.980 12.340 1.00 88.81 82 VAL A C 1
ATOM 599 O O . VAL A 1 82 ? -5.114 -3.560 13.115 1.00 88.81 82 VAL A O 1
ATOM 602 N N . ARG A 1 83 ? -4.176 -1.653 12.375 1.00 89.62 83 ARG A N 1
ATOM 603 C CA . ARG A 1 83 ? -4.755 -0.784 13.414 1.00 89.62 83 ARG A CA 1
ATOM 604 C C . ARG A 1 83 ? -6.270 -0.879 13.492 1.00 89.62 83 ARG A C 1
ATOM 606 O O . ARG A 1 83 ? -6.809 -1.124 14.568 1.00 89.62 83 ARG A O 1
ATOM 613 N N . TYR A 1 84 ? -6.954 -0.787 12.353 1.00 88.94 84 TYR A N 1
ATOM 614 C CA . TYR A 1 84 ? -8.408 -0.909 12.353 1.00 88.94 84 TYR A CA 1
ATOM 615 C C . TYR A 1 84 ? -8.867 -2.293 12.922 1.00 88.94 84 TYR A C 1
ATOM 617 O O . TYR A 1 84 ? -10.034 -2.445 13.270 1.00 88.94 84 TYR A O 1
ATOM 625 N N . ALA A 1 85 ? -8.012 -3.342 12.943 1.00 86.94 85 ALA A N 1
ATOM 626 C CA . ALA A 1 85 ? -8.432 -4.766 13.027 1.00 86.94 85 ALA A CA 1
ATOM 627 C C . ALA A 1 85 ? -8.370 -5.171 14.467 1.00 86.94 85 ALA A C 1
ATOM 629 O O . ALA A 1 85 ? -9.275 -5.824 14.978 1.00 86.94 85 ALA A O 1
ATOM 630 N N . THR A 1 86 ? -7.316 -4.684 15.110 1.00 90.94 86 THR A N 1
ATOM 631 C CA . THR A 1 86 ? -7.276 -4.455 16.536 1.00 90.94 86 THR A CA 1
ATOM 632 C C . THR A 1 86 ? -8.526 -3.701 16.989 1.00 90.94 86 THR A C 1
ATOM 634 O O . THR A 1 86 ? -9.250 -4.254 17.810 1.00 90.94 86 THR A O 1
ATOM 637 N N . LEU A 1 87 ? -8.857 -2.537 16.407 1.00 90.19 87 LEU A N 1
ATOM 638 C CA . LEU A 1 87 ? -10.055 -1.774 16.796 1.00 90.19 87 LEU A CA 1
ATOM 639 C C . LEU A 1 87 ? -11.349 -2.588 16.617 1.00 90.19 87 LEU A C 1
ATOM 641 O O . LEU A 1 87 ? -12.154 -2.692 17.538 1.00 90.19 87 LEU A O 1
ATOM 645 N N . ARG A 1 88 ? -11.522 -3.265 15.474 1.00 88.31 88 ARG A N 1
ATOM 646 C CA . ARG A 1 88 ? -12.671 -4.150 15.227 1.00 88.31 88 ARG A CA 1
ATOM 647 C C . ARG A 1 88 ? -12.757 -5.261 16.272 1.00 88.31 88 ARG A C 1
ATOM 649 O O . ARG A 1 88 ? -13.833 -5.505 16.803 1.00 88.31 88 ARG A O 1
ATOM 656 N N . ARG A 1 89 ? -11.640 -5.922 16.579 1.00 88.00 89 ARG A N 1
ATOM 657 C CA . ARG A 1 89 ? -11.593 -7.001 17.572 1.00 88.00 89 ARG A CA 1
ATOM 658 C C . ARG A 1 89 ? -11.905 -6.489 18.977 1.00 88.00 89 ARG A C 1
ATOM 660 O O . ARG A 1 89 ? -12.593 -7.178 19.718 1.00 88.00 89 ARG A O 1
ATOM 667 N N . GLN A 1 90 ? -11.434 -5.299 19.343 1.00 88.06 90 GLN A N 1
ATOM 668 C CA . GLN A 1 90 ? -11.792 -4.682 20.620 1.00 88.06 90 GLN A CA 1
ATOM 669 C C . GLN A 1 90 ? -13.298 -4.408 20.703 1.00 88.06 90 GLN A C 1
ATOM 671 O O . GLN A 1 90 ? -13.924 -4.737 21.706 1.00 88.06 90 GLN A O 1
ATOM 676 N N . VAL A 1 91 ? -13.890 -3.873 19.632 1.00 87.50 91 VAL A N 1
ATOM 677 C CA . VAL A 1 91 ? -15.339 -3.647 19.542 1.00 87.50 91 VAL A CA 1
ATOM 678 C C . VAL A 1 91 ? -16.114 -4.963 19.639 1.00 87.50 91 VAL A C 1
ATOM 680 O O . VAL A 1 91 ? -17.077 -5.040 20.393 1.00 87.50 91 VAL A O 1
ATOM 683 N N . GLU A 1 92 ? -15.677 -6.018 18.947 1.00 87.81 92 GLU A N 1
ATOM 684 C CA . GLU A 1 92 ? -16.275 -7.359 19.037 1.00 87.81 92 GLU A CA 1
ATOM 685 C C . GLU A 1 92 ? -16.218 -7.922 20.470 1.00 87.81 92 GLU A C 1
ATOM 687 O O . GLU A 1 92 ? -17.213 -8.457 20.956 1.00 87.81 92 GLU A O 1
ATOM 692 N N . LEU A 1 93 ? -15.088 -7.768 21.172 1.00 87.00 93 LEU A N 1
ATOM 693 C CA . LEU A 1 93 ? -14.928 -8.214 22.562 1.00 87.00 93 LEU A CA 1
ATOM 694 C C . LEU A 1 93 ? -15.811 -7.423 23.538 1.00 87.00 93 LEU A C 1
ATOM 696 O O . LEU A 1 93 ? -16.402 -8.017 24.439 1.00 87.00 93 LEU A O 1
ATOM 700 N N . ARG A 1 94 ? -15.932 -6.102 23.351 1.00 84.38 94 ARG A N 1
ATOM 701 C CA . ARG A 1 94 ? -16.834 -5.253 24.145 1.00 84.38 94 ARG A CA 1
ATOM 702 C C . ARG A 1 94 ? -18.300 -5.618 23.893 1.00 84.38 94 ARG A C 1
ATOM 704 O O . ARG A 1 94 ? -19.053 -5.810 24.837 1.00 84.38 94 ARG A O 1
ATOM 711 N N . LEU A 1 95 ? -18.690 -5.812 22.631 1.00 83.31 95 LEU A N 1
ATOM 712 C CA . LEU A 1 95 ? -20.047 -6.229 22.248 1.00 83.31 95 LEU A CA 1
ATOM 713 C C . LEU A 1 95 ? -20.418 -7.630 22.749 1.00 83.31 95 LEU A C 1
ATOM 715 O O . LEU A 1 95 ? -21.596 -7.887 22.999 1.00 83.31 95 LEU A O 1
ATOM 719 N N . ALA A 1 96 ? -19.447 -8.537 22.884 1.00 85.19 96 ALA A N 1
ATOM 720 C CA . ALA A 1 96 ? -19.668 -9.854 23.476 1.00 85.19 96 ALA A CA 1
ATOM 721 C C . ALA A 1 96 ? -19.992 -9.770 24.981 1.00 85.19 96 ALA A C 1
ATOM 723 O O . ALA A 1 96 ? -20.732 -10.609 25.489 1.00 85.19 96 ALA A O 1
ATOM 724 N N . ASN A 1 97 ? -19.513 -8.728 25.669 1.00 81.50 97 ASN A N 1
ATOM 725 C CA . ASN A 1 97 ? -19.780 -8.439 27.080 1.00 81.50 97 ASN A CA 1
ATOM 726 C C . ASN A 1 97 ? -20.810 -7.301 27.221 1.00 81.50 97 ASN A C 1
ATOM 728 O O . ASN A 1 97 ? -20.516 -6.242 27.776 1.00 81.50 97 ASN A O 1
ATOM 732 N N . ARG A 1 98 ? -22.027 -7.518 26.693 1.00 65.50 98 ARG A N 1
ATOM 733 C CA . ARG A 1 98 ? -23.084 -6.490 26.561 1.00 65.50 98 ARG A CA 1
ATOM 734 C C . ARG A 1 98 ? -23.405 -5.704 27.836 1.00 65.50 98 ARG A C 1
ATOM 736 O O . ARG A 1 98 ? -23.773 -4.541 27.721 1.00 65.50 98 ARG A O 1
ATOM 743 N N . ASP A 1 99 ? -23.246 -6.301 29.013 1.00 66.94 99 ASP A N 1
ATOM 744 C CA . ASP A 1 99 ? -23.620 -5.677 30.290 1.00 66.94 99 ASP A CA 1
ATOM 745 C C . ASP A 1 99 ? -22.606 -4.631 30.798 1.00 66.94 99 ASP A C 1
ATOM 747 O O . ASP A 1 99 ? -22.843 -4.002 31.826 1.00 66.94 99 ASP A O 1
ATOM 751 N N . GLN A 1 100 ? -21.477 -4.429 30.103 1.00 69.19 100 GLN A N 1
ATOM 752 C CA . GLN A 1 100 ? -20.402 -3.517 30.528 1.00 69.19 100 GLN A CA 1
ATOM 753 C C . GLN A 1 100 ? -20.069 -2.407 29.523 1.00 69.19 100 GLN A C 1
ATOM 755 O O . GLN A 1 100 ? -19.142 -1.640 29.767 1.00 69.19 100 GLN A O 1
ATOM 760 N N . VAL A 1 101 ? -20.795 -2.287 28.407 1.00 79.12 101 VAL A N 1
ATOM 761 C CA . VAL A 1 101 ? -20.510 -1.225 27.430 1.00 79.12 101 VAL A CA 1
ATOM 762 C C . VAL A 1 101 ? -21.007 0.112 27.972 1.00 79.12 101 VAL A C 1
ATOM 764 O O . VAL A 1 101 ? -22.210 0.347 28.076 1.00 79.12 101 VAL A O 1
ATOM 767 N N . THR A 1 102 ? -20.069 0.990 28.313 1.00 82.62 102 THR A N 1
ATOM 768 C CA . THR A 1 102 ? -20.353 2.344 28.801 1.00 82.62 102 THR A CA 1
ATOM 769 C C . THR A 1 102 ? -20.308 3.372 27.670 1.00 82.62 102 THR A C 1
ATOM 771 O O . THR A 1 102 ? -19.706 3.138 26.624 1.00 82.62 102 THR A O 1
ATOM 774 N N . GLU A 1 103 ? -20.913 4.544 27.876 1.00 82.62 103 GLU A N 1
ATOM 775 C CA . GLU A 1 103 ? -20.792 5.678 26.943 1.00 82.62 103 GLU A CA 1
ATOM 776 C C . GLU A 1 103 ? -19.319 6.086 26.748 1.00 82.62 103 GLU A C 1
ATOM 778 O O . GLU A 1 103 ? -18.880 6.344 25.631 1.00 82.62 103 GLU A O 1
ATOM 783 N N . THR A 1 104 ? -18.511 5.992 27.810 1.00 84.50 104 THR A N 1
ATOM 784 C CA . THR A 1 104 ? -17.058 6.196 27.755 1.00 84.50 104 THR A CA 1
ATOM 785 C C . THR A 1 104 ? -16.353 5.214 26.811 1.00 84.50 104 THR A C 1
ATOM 787 O O . THR A 1 104 ? -15.450 5.620 26.085 1.00 84.50 104 THR A O 1
ATOM 790 N N . ASP A 1 105 ? -16.753 3.938 26.760 1.00 83.12 105 ASP A N 1
ATOM 791 C CA . ASP A 1 105 ? -16.168 2.965 25.820 1.00 83.12 105 ASP A CA 1
ATOM 792 C C . ASP A 1 105 ? -16.462 3.309 24.355 1.00 83.12 105 ASP A C 1
ATOM 794 O O . ASP A 1 105 ? -15.640 3.036 23.469 1.00 83.12 105 ASP A O 1
ATOM 798 N N . VAL A 1 106 ? -17.632 3.894 24.089 1.00 85.12 106 VAL A N 1
ATOM 799 C CA . VAL A 1 106 ? -18.021 4.347 22.750 1.00 85.12 106 VAL A CA 1
ATOM 800 C C . VAL A 1 106 ? -17.170 5.546 22.339 1.00 85.12 106 VAL A C 1
ATOM 802 O O . VAL A 1 106 ? -16.609 5.528 21.243 1.00 85.12 106 VAL A O 1
ATOM 805 N N . ASP A 1 107 ? -16.986 6.522 23.229 1.00 87.25 107 ASP A N 1
ATOM 806 C CA . ASP A 1 107 ? -16.133 7.694 22.987 1.00 87.25 107 ASP A CA 1
ATOM 807 C C . ASP A 1 107 ? -14.663 7.312 22.770 1.00 87.25 107 ASP A C 1
ATOM 809 O O . ASP A 1 107 ? -14.017 7.788 21.831 1.00 87.25 107 ASP A O 1
ATOM 813 N N . VAL A 1 108 ? -14.130 6.390 23.577 1.00 87.50 108 VAL A N 1
ATOM 814 C CA . VAL A 1 108 ? -12.767 5.864 23.393 1.00 87.50 108 VAL A CA 1
ATOM 815 C C . VAL A 1 108 ? -12.641 5.168 22.038 1.00 87.50 108 VAL A C 1
ATOM 817 O O . VAL A 1 108 ? -11.716 5.445 21.282 1.00 87.50 108 VAL A O 1
ATOM 820 N N . THR A 1 109 ? -13.605 4.323 21.671 1.00 88.44 109 THR A N 1
ATOM 821 C CA . THR A 1 109 ? -13.593 3.640 20.367 1.00 88.44 109 THR A CA 1
ATOM 822 C C . THR A 1 109 ? -13.690 4.637 19.204 1.00 88.44 109 THR A C 1
ATOM 824 O O . THR A 1 109 ? -13.032 4.453 18.179 1.00 88.44 109 THR A O 1
ATOM 827 N N . SER A 1 110 ? -14.500 5.691 19.344 1.00 88.00 110 SER A N 1
ATOM 828 C CA . SER A 1 110 ? -14.668 6.727 18.322 1.00 88.00 110 SER A CA 1
ATOM 829 C C . SER A 1 110 ? -13.403 7.570 18.152 1.00 88.00 110 SER A C 1
ATOM 831 O O . SER A 1 110 ? -12.985 7.821 17.023 1.00 88.00 110 SER A O 1
ATOM 833 N N . SER A 1 111 ? -12.757 7.959 19.252 1.00 90.38 111 SER A N 1
ATOM 834 C CA . SER A 1 111 ? -11.494 8.704 19.201 1.00 90.38 111 SER A CA 1
ATOM 835 C C . SER A 1 111 ? -10.361 7.873 18.589 1.00 90.38 111 SER A C 1
ATOM 837 O O . SER A 1 111 ? -9.652 8.367 17.713 1.00 90.38 111 SER A O 1
ATOM 839 N N . GLU A 1 112 ? -10.240 6.588 18.947 1.00 89.38 112 GLU A N 1
ATOM 840 C CA . GLU A 1 112 ? -9.286 5.674 18.304 1.00 89.38 112 GLU A CA 1
ATOM 841 C C . GLU A 1 112 ? -9.569 5.520 16.802 1.00 89.38 112 GLU A C 1
ATOM 843 O O . GLU A 1 112 ? -8.644 5.473 15.989 1.00 89.38 112 GLU A O 1
ATOM 848 N N . TRP A 1 113 ? -10.844 5.455 16.406 1.00 89.50 113 TRP A N 1
ATOM 849 C CA . TRP A 1 113 ? -11.226 5.399 14.997 1.00 89.50 113 TRP A CA 1
ATOM 850 C C . TRP A 1 113 ? -10.757 6.640 14.233 1.00 89.50 113 TRP A C 1
ATOM 852 O O . TRP A 1 113 ? -10.160 6.515 13.160 1.00 89.50 113 TRP A O 1
ATOM 862 N N . GLU A 1 114 ? -11.010 7.824 14.789 1.00 91.56 114 GLU A N 1
ATOM 863 C CA . GLU A 1 114 ? -10.635 9.100 14.187 1.00 91.56 114 GLU A CA 1
ATOM 864 C C . GLU A 1 114 ? -9.110 9.247 14.083 1.00 91.56 114 GLU A C 1
ATOM 866 O O . GLU A 1 114 ? -8.594 9.659 13.044 1.00 91.56 114 GLU A O 1
ATOM 871 N N . GLU A 1 115 ? -8.366 8.808 15.098 1.00 91.69 115 GLU A N 1
ATOM 872 C CA . GLU A 1 115 ? -6.900 8.807 15.084 1.00 91.69 115 GLU A CA 1
ATOM 873 C C . GLU A 1 115 ? -6.329 7.906 13.971 1.00 91.69 115 GLU A C 1
ATOM 875 O O . GLU A 1 115 ? -5.365 8.253 13.271 1.00 91.69 115 GLU A O 1
ATOM 880 N N . ILE A 1 116 ? -6.932 6.731 13.760 1.00 88.62 116 ILE A N 1
ATOM 881 C CA . ILE A 1 116 ? -6.544 5.851 12.653 1.00 88.62 116 ILE A CA 1
ATOM 882 C C . ILE A 1 116 ? -6.863 6.522 11.315 1.00 88.62 116 ILE A C 1
ATOM 884 O O .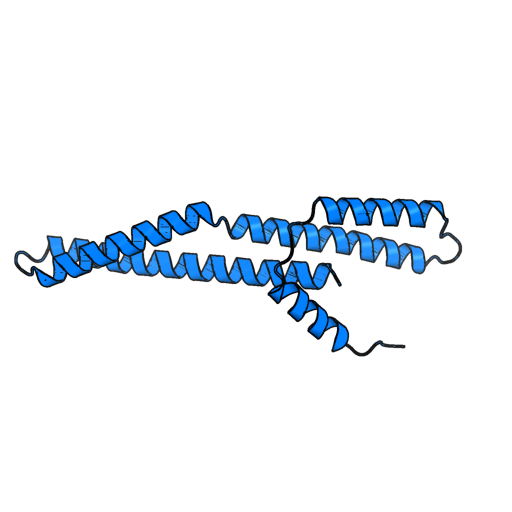 ILE A 1 116 ? -6.050 6.442 10.398 1.00 88.62 116 ILE A O 1
ATOM 888 N N . GLU A 1 117 ? -7.999 7.206 11.194 1.00 85.44 117 GLU A N 1
ATOM 889 C CA . GLU A 1 117 ? -8.403 7.879 9.958 1.00 85.44 117 GLU A CA 1
ATOM 890 C C . GLU A 1 117 ? -7.501 9.074 9.615 1.00 85.44 117 GLU A C 1
ATOM 892 O O . GLU A 1 117 ? -7.105 9.226 8.459 1.00 85.44 117 GLU A O 1
ATOM 897 N N . GLN A 1 118 ? -7.081 9.853 10.615 1.00 86.69 118 GLN A N 1
ATOM 898 C CA . GLN A 1 118 ? -6.134 10.960 10.444 1.00 86.69 118 GLN A CA 1
ATOM 899 C C . GLN A 1 118 ? -4.732 10.484 10.034 1.00 86.69 118 GLN A C 1
ATOM 901 O O . GLN A 1 118 ? -4.041 11.156 9.268 1.00 86.69 118 GLN A O 1
ATOM 906 N N . SER A 1 119 ? -4.301 9.320 10.532 1.00 83.81 119 SER A N 1
ATOM 907 C CA . SER A 1 119 ? -2.977 8.749 10.235 1.00 83.81 119 SER A CA 1
ATOM 908 C C . SER A 1 119 ? -2.951 7.844 8.997 1.00 83.81 119 SER A C 1
ATOM 910 O O . SER A 1 119 ? -1.873 7.507 8.494 1.00 83.81 119 SER A O 1
ATOM 912 N N . ALA A 1 120 ? -4.114 7.434 8.487 1.00 84.56 120 ALA A N 1
ATOM 913 C CA . ALA A 1 120 ? -4.209 6.531 7.355 1.00 84.56 120 ALA A CA 1
ATOM 914 C C . ALA A 1 120 ? -3.832 7.229 6.032 1.00 84.56 120 ALA A C 1
ATOM 916 O O . ALA A 1 120 ? -4.285 8.337 5.740 1.00 84.56 120 ALA A O 1
ATOM 917 N N . PRO A 1 121 ? -3.049 6.570 5.158 1.00 84.38 121 PRO A N 1
ATOM 918 C CA . PRO A 1 121 ? -2.791 7.090 3.820 1.00 84.38 121 PRO A CA 1
ATOM 919 C C . PRO A 1 121 ? -4.080 7.124 2.986 1.00 84.38 121 PRO A C 1
ATOM 921 O O . PRO A 1 121 ? -4.906 6.207 3.056 1.00 84.38 121 PRO A O 1
ATOM 924 N N . GLN A 1 122 ? -4.223 8.145 2.134 1.00 80.25 122 GLN A N 1
ATOM 925 C CA . GLN A 1 122 ? -5.398 8.290 1.274 1.00 80.25 122 GLN A CA 1
ATOM 926 C C . GLN A 1 122 ? -5.583 7.079 0.351 1.00 80.25 122 GLN A C 1
ATOM 928 O O . GLN A 1 122 ? -4.657 6.617 -0.318 1.00 80.25 122 GLN A O 1
ATOM 933 N N . LEU A 1 123 ? -6.814 6.571 0.285 1.00 77.56 123 LEU A N 1
ATOM 934 C CA . LEU A 1 123 ? -7.159 5.425 -0.551 1.00 77.56 123 LEU A CA 1
ATOM 935 C C . LEU A 1 123 ? -7.466 5.858 -1.995 1.00 77.56 123 LEU A C 1
ATOM 937 O O . LEU A 1 123 ? -8.370 6.670 -2.215 1.00 77.56 123 LEU A O 1
ATOM 941 N N . PRO A 1 124 ? -6.824 5.250 -3.010 1.00 76.50 124 PRO A N 1
ATOM 942 C CA . PRO A 1 124 ? -7.187 5.483 -4.403 1.00 76.50 124 PRO A CA 1
ATOM 943 C C . PRO A 1 124 ? -8.649 5.102 -4.695 1.00 76.50 124 PRO A C 1
ATOM 945 O O . PRO A 1 124 ? -9.130 4.042 -4.279 1.00 76.50 124 PRO A O 1
ATOM 948 N N . ILE A 1 125 ? -9.347 5.913 -5.502 1.00 75.00 125 ILE A N 1
ATOM 949 C CA . ILE A 1 125 ? -10.778 5.732 -5.839 1.00 75.00 125 ILE A CA 1
ATOM 950 C C . ILE A 1 125 ? -11.068 4.327 -6.396 1.00 75.00 125 ILE A C 1
ATOM 952 O O . ILE A 1 125 ? -12.083 3.710 -6.058 1.00 75.00 125 ILE A O 1
ATOM 956 N N . GLY A 1 126 ? -10.166 3.795 -7.228 1.00 73.31 126 GLY A N 1
ATOM 957 C CA . GLY A 1 126 ? -10.301 2.458 -7.808 1.00 73.31 126 GLY A CA 1
ATOM 958 C C . GLY A 1 126 ? -10.286 1.337 -6.764 1.00 73.31 126 GLY A C 1
ATOM 959 O O . GLY A 1 126 ? -11.052 0.380 -6.891 1.00 73.31 126 GLY A O 1
ATOM 960 N N . VAL A 1 127 ? -9.471 1.477 -5.713 1.00 78.00 127 VAL A N 1
ATOM 961 C CA . VAL A 1 127 ? -9.388 0.504 -4.613 1.00 78.00 127 VAL A CA 1
ATOM 962 C C . VAL A 1 127 ? -10.634 0.582 -3.738 1.00 78.00 127 VAL A C 1
ATOM 964 O O . VAL A 1 127 ? -11.261 -0.444 -3.481 1.00 78.00 127 VAL A O 1
ATOM 967 N N . ARG A 1 128 ? -11.072 1.797 -3.384 1.00 74.38 128 ARG A N 1
ATOM 968 C CA . ARG A 1 128 ? -12.320 2.021 -2.635 1.00 74.38 128 ARG A CA 1
ATOM 969 C C . ARG A 1 128 ? -13.522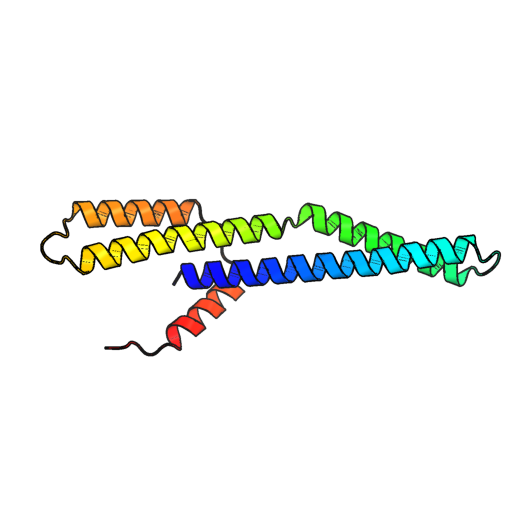 1.375 -3.328 1.00 74.38 128 ARG A C 1
ATOM 971 O O . ARG A 1 128 ? -14.333 0.709 -2.688 1.00 74.38 128 ARG A O 1
ATOM 978 N N . ARG A 1 129 ? -13.620 1.525 -4.654 1.00 76.00 129 ARG A N 1
ATOM 979 C CA . ARG A 1 129 ? -14.695 0.924 -5.458 1.00 76.00 129 ARG A CA 1
ATOM 980 C C . ARG A 1 129 ? -14.660 -0.606 -5.436 1.00 76.00 129 ARG A C 1
ATOM 982 O O . ARG A 1 129 ? -15.721 -1.221 -5.394 1.00 76.00 129 ARG A O 1
ATOM 989 N N . ARG A 1 130 ? -13.471 -1.218 -5.469 1.00 75.56 130 ARG A N 1
ATOM 990 C CA . ARG A 1 130 ? -13.313 -2.680 -5.407 1.00 75.56 130 ARG A CA 1
ATOM 991 C C . ARG A 1 130 ? -13.677 -3.227 -4.027 1.00 75.56 130 ARG A C 1
ATOM 993 O O . ARG A 1 130 ? -14.485 -4.143 -3.953 1.00 75.56 130 ARG A O 1
ATOM 1000 N N . ALA A 1 131 ? -13.183 -2.596 -2.963 1.00 79.31 131 ALA A N 1
ATOM 1001 C CA . ALA A 1 131 ? -13.511 -2.972 -1.589 1.00 79.31 131 ALA A CA 1
ATOM 1002 C C . ALA A 1 131 ? -15.021 -2.906 -1.316 1.00 79.31 131 ALA A C 1
ATOM 1004 O O . ALA A 1 131 ? -15.582 -3.801 -0.691 1.00 79.31 131 ALA A O 1
ATOM 1005 N N . ARG A 1 132 ? -15.709 -1.880 -1.842 1.00 78.94 132 ARG A N 1
ATOM 1006 C CA . ARG A 1 132 ? -17.171 -1.773 -1.726 1.00 78.94 132 ARG A CA 1
ATOM 1007 C C . ARG A 1 132 ? -17.887 -2.961 -2.375 1.00 78.94 132 ARG A C 1
ATOM 1009 O O . ARG A 1 132 ? -18.806 -3.501 -1.775 1.00 78.94 132 ARG A O 1
ATOM 1016 N N . LYS A 1 133 ? -17.455 -3.379 -3.572 1.00 80.56 133 LYS A N 1
ATOM 1017 C CA . LYS A 1 133 ? -18.048 -4.527 -4.278 1.00 80.56 133 LYS A CA 1
ATOM 1018 C C . LYS A 1 133 ? -17.882 -5.832 -3.500 1.00 80.56 133 LYS A C 1
ATOM 1020 O O . LYS A 1 133 ? -18.852 -6.569 -3.386 1.00 80.56 133 LYS A O 1
ATOM 1025 N N . GLU A 1 134 ? -16.695 -6.091 -2.952 1.00 78.00 134 GLU A N 1
ATOM 1026 C CA . GLU A 1 134 ? -16.440 -7.312 -2.171 1.00 78.00 134 GLU A CA 1
ATOM 1027 C C . GLU A 1 134 ? -17.330 -7.392 -0.929 1.00 78.00 134 GLU A C 1
ATOM 1029 O O . GLU A 1 134 ? -17.949 -8.421 -0.681 1.00 78.00 134 GLU A O 1
ATOM 1034 N N . ILE A 1 135 ? -17.482 -6.290 -0.196 1.00 76.94 135 ILE A N 1
ATOM 1035 C CA . ILE A 1 135 ? -18.295 -6.270 1.027 1.00 76.94 135 ILE A CA 1
ATOM 1036 C C . ILE A 1 135 ? -19.779 -6.466 0.713 1.00 76.94 135 ILE A C 1
ATOM 1038 O O . ILE A 1 135 ? -20.456 -7.203 1.418 1.00 76.94 135 ILE A O 1
ATOM 1042 N N . THR A 1 136 ? -20.285 -5.851 -0.359 1.00 76.75 136 THR A N 1
ATOM 1043 C CA . THR A 1 136 ? -21.680 -6.036 -0.788 1.00 76.75 136 THR A CA 1
ATOM 1044 C C . THR A 1 136 ? -21.943 -7.439 -1.348 1.00 76.75 136 THR A C 1
ATOM 1046 O O . THR A 1 136 ? -23.081 -7.892 -1.325 1.00 76.75 136 THR A O 1
ATOM 1049 N N . SER A 1 137 ? -20.915 -8.140 -1.836 1.00 75.56 137 SER A N 1
ATOM 1050 C CA . SER A 1 137 ? -21.052 -9.509 -2.354 1.00 75.56 137 SER A CA 1
ATOM 1051 C C . SER A 1 137 ? -21.092 -10.598 -1.276 1.00 75.56 137 SER A C 1
ATOM 1053 O O . SER A 1 137 ? -21.466 -11.728 -1.580 1.00 75.56 137 SER A O 1
ATOM 1055 N N . VAL A 1 138 ? -20.737 -10.280 -0.026 1.00 68.25 138 VAL A N 1
ATOM 1056 C CA . VAL A 1 138 ? -20.859 -11.211 1.104 1.00 68.25 138 VAL A CA 1
ATOM 1057 C C . VAL A 1 138 ? -22.278 -11.088 1.675 1.00 68.25 138 VAL A C 1
ATOM 1059 O O . VAL A 1 138 ? -22.619 -10.019 2.185 1.00 68.25 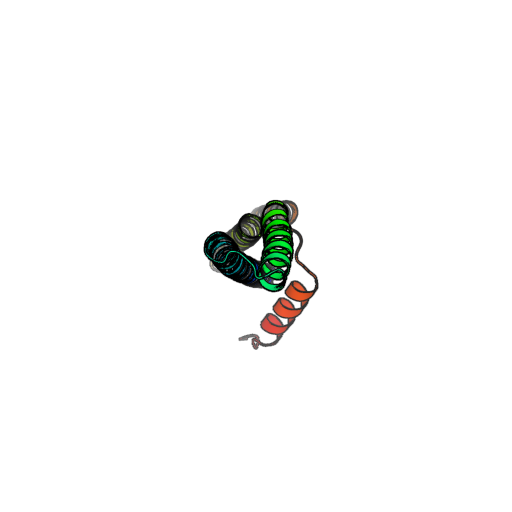138 VAL A O 1
ATOM 1062 N N . PRO A 1 139 ? -23.127 -12.133 1.603 1.00 56.00 139 PRO A N 1
ATOM 1063 C CA . PRO A 1 139 ? -24.463 -12.072 2.181 1.00 56.00 139 PRO A CA 1
ATOM 1064 C C . PRO A 1 139 ? -24.357 -11.861 3.694 1.00 56.00 139 PRO A C 1
ATOM 1066 O O . PRO A 1 139 ? -23.589 -12.550 4.372 1.00 56.00 139 PRO A O 1
ATOM 1069 N N . LEU A 1 140 ? -25.123 -10.897 4.215 1.00 55.75 140 LEU A N 1
ATOM 1070 C CA . LEU A 1 140 ? -25.280 -10.685 5.651 1.00 55.75 140 LEU A CA 1
ATOM 1071 C C . LEU A 1 140 ? -25.799 -11.994 6.252 1.00 55.75 140 LEU A C 1
ATOM 1073 O O . LEU A 1 140 ? -26.933 -12.391 5.990 1.00 55.75 140 LEU A O 1
ATOM 1077 N N . ARG A 1 141 ? -24.954 -12.693 7.015 1.00 51.72 141 ARG A N 1
ATOM 1078 C CA . ARG A 1 141 ? -25.423 -13.776 7.876 1.00 51.72 141 ARG A CA 1
ATOM 1079 C C . ARG A 1 141 ? -26.226 -13.121 8.998 1.00 51.72 141 ARG A C 1
ATOM 1081 O O . ARG A 1 141 ? -25.630 -12.529 9.895 1.00 51.72 141 ARG A O 1
ATOM 1088 N N . ALA A 1 142 ? -27.547 -13.137 8.830 1.00 43.78 142 ALA A N 1
ATOM 1089 C CA . ALA A 1 142 ? -28.522 -12.882 9.883 1.00 43.78 142 ALA A CA 1
ATOM 1090 C C . ALA A 1 142 ? -28.509 -14.030 10.899 1.00 43.78 142 ALA A C 1
ATOM 1092 O O . ALA A 1 142 ? -28.235 -15.179 10.472 1.00 43.78 142 ALA A O 1
#

Radius of gyration: 24.36 Å; chains: 1; bounding box: 63×25×67 Å

Foldseek 3Di:
DLLQLLLLLLVVLVVVLVVLVVVLVVLVVVLVVLVVVPVVDPDDPVSVVVSVVSVVVSVVSVVVSVVPPSNVLSVLSVVLSVQVVVLVVVVVVCVVVVVPDDPVNVVVSVVSVVVSVVSHDDGDPVSVVVSVVVVVPDDPPD

pLDDT: mean 73.97, std 10.11, range [43.78, 91.69]

Secondary structure (DSSP, 8-state):
-HHHHHHHHHHHHHHHHHHHHHHHHHHHHHHHHHHHHHHH-TT-HHHHHHHHHHHHHHHHHHHHHHHH-HHHHHHHHHHHHHHHHHHHHHHHHHHHSGGG--HHHHHHHHHHHHHHHHHSPPPPHHHHHHHHHHHHHS----